Protein AF-A0A644XFJ8-F1 (afdb_monomer_lite)

Foldseek 3Di:
DVQVVCCVVVVDGDDLVRVCVVVVHDSVVSVVVVVVVPPPDDQQCAPDPPDPHGVVNVDDPPVVVVVVVVVVLVVVLVVLVVVLLVPDDPLLSQLCCCCPVVVDQLPRNCVVVVHDSVVSVVSPVVSVVSSCPPPVSVVSVVVVVVVVLCVCADPVNCVVPVAHSVRVVVVVVVVVVVVVD

InterPro domains:
  IPR007624 RNA polymerase sigma-70 region 3 [PF04539] (4-64)
  IPR007630 RNA polymerase sigma-70 region 4 [PF04545] (84-132)
  IPR013324 RNA polymerase sigma factor, region 3/4-like [SSF88659] (3-61)
  IPR013324 RNA polymerase sigma factor, region 3/4-like [SSF88659] (46-133)
  IPR050239 Sigma-70 factor family, RNA polymerase initiation factors [PTHR30603] (4-139)

Secondary structure (DSSP, 8-state):
-HHHHHHHHHSSPPPHHHHHHHHT--HHHHHHHHHHHS----TTSBSSTT---BHHHH---HHHHHHHHHHHHHHHHHHHHHHHHTTS-HHHHHHHHHHHTS---HHHHHHHHT--HHHHHHHHHHHHHHHHH-HHHHHHHHHHHHHHHHHT-SHHHHHHH---HHHHHHHHHHHHHHT--

Sequence (181 aa):
MIYNKLYKENGEEPSDKEMFHEMNISLEKLYKIKHALQSSVSIDTPLSEDSDITIKDTIIDSKAHEVAQDELEKEDLKRIIRVALNKLTEKERNIIEKRYYKNFTFEKIGQDMNFTKARAKEIECNAILKLRRDDKFRKKVFDYTSLNEYKKVGVNEFNRTWTSSTEWVVLKRENIRSQSQ

Structure (mmCIF, N/CA/C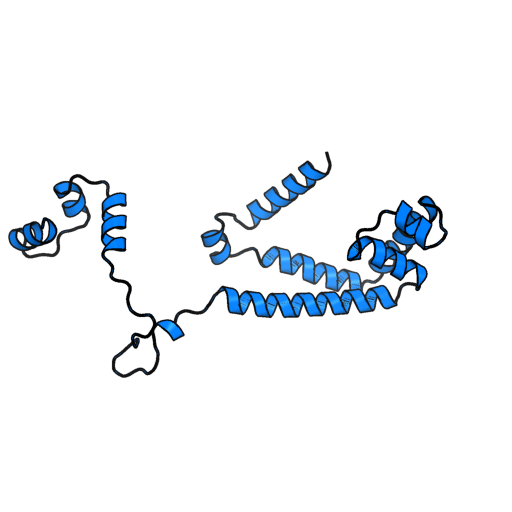/O backbone):
data_AF-A0A644XFJ8-F1
#
_entry.id   AF-A0A644XFJ8-F1
#
loop_
_atom_site.group_PDB
_atom_site.id
_atom_site.type_symbol
_atom_site.label_atom_id
_atom_site.label_alt_id
_atom_site.label_comp_id
_atom_site.label_asym_id
_atom_site.label_entity_id
_atom_site.label_seq_id
_atom_site.pdbx_PDB_ins_code
_atom_site.Cartn_x
_atom_site.Cartn_y
_atom_site.Cartn_z
_atom_site.occupancy
_atom_site.B_iso_or_equiv
_atom_site.auth_seq_id
_atom_site.auth_comp_id
_atom_site.auth_asym_id
_atom_site.auth_atom_id
_atom_site.pdbx_PDB_model_num
ATOM 1 N N . MET A 1 1 ? 38.877 9.289 -43.674 1.00 61.94 1 MET A N 1
ATOM 2 C CA . MET A 1 1 ? 40.191 9.295 -44.362 1.00 61.94 1 MET A CA 1
ATOM 3 C C . MET A 1 1 ? 40.948 7.980 -44.183 1.00 61.94 1 MET A C 1
ATOM 5 O O . MET A 1 1 ? 41.321 7.419 -45.198 1.00 61.94 1 MET A O 1
ATOM 9 N N . ILE A 1 2 ? 41.105 7.443 -42.964 1.00 77.44 2 ILE A N 1
ATOM 10 C CA . ILE A 1 2 ? 41.843 6.180 -42.718 1.00 77.44 2 ILE A CA 1
ATOM 11 C C . ILE A 1 2 ? 41.129 4.933 -43.283 1.00 77.44 2 ILE A C 1
ATOM 13 O O . ILE A 1 2 ? 41.768 4.124 -43.940 1.00 77.44 2 ILE A O 1
ATOM 17 N N . TYR A 1 3 ? 39.801 4.828 -43.139 1.00 78.19 3 TYR A N 1
ATOM 18 C CA . TYR A 1 3 ? 39.009 3.727 -43.721 1.00 78.19 3 TYR A CA 1
ATOM 19 C C . TYR A 1 3 ? 39.227 3.573 -45.238 1.00 78.19 3 TYR A C 1
ATOM 21 O O . TYR A 1 3 ? 39.612 2.514 -45.713 1.00 78.19 3 TYR A O 1
ATOM 29 N N . ASN A 1 4 ? 39.074 4.670 -45.991 1.00 79.00 4 ASN A N 1
ATOM 30 C CA . ASN A 1 4 ? 39.269 4.682 -47.446 1.00 79.00 4 ASN A CA 1
ATOM 31 C C . ASN A 1 4 ? 40.720 4.410 -47.870 1.00 79.00 4 ASN A C 1
ATOM 33 O O . ASN A 1 4 ? 40.940 4.022 -49.012 1.00 79.00 4 ASN A O 1
ATOM 37 N N . LYS A 1 5 ? 41.703 4.665 -46.996 1.00 81.12 5 LYS A N 1
ATOM 38 C CA . LYS A 1 5 ? 43.112 4.349 -47.250 1.00 81.12 5 LYS A CA 1
ATOM 39 C C . LYS A 1 5 ? 43.328 2.836 -47.155 1.00 81.12 5 LYS A C 1
ATOM 41 O O . LYS A 1 5 ? 43.741 2.244 -48.142 1.00 81.12 5 LYS A O 1
ATOM 46 N N . LEU A 1 6 ? 42.932 2.224 -46.035 1.00 81.44 6 LEU A N 1
ATOM 47 C CA . LEU A 1 6 ? 43.047 0.775 -45.824 1.00 81.44 6 LEU A CA 1
ATOM 48 C C . LEU A 1 6 ? 42.247 -0.024 -46.865 1.00 81.44 6 LEU A C 1
ATOM 50 O O . LEU A 1 6 ? 42.750 -0.995 -47.415 1.00 81.44 6 LEU A O 1
ATOM 54 N N . TYR A 1 7 ? 41.043 0.440 -47.214 1.00 81.00 7 TYR A N 1
ATOM 55 C CA . TYR A 1 7 ? 40.219 -0.181 -48.254 1.00 81.00 7 TYR A CA 1
ATOM 56 C C . TYR A 1 7 ? 40.887 -0.159 -49.640 1.00 81.00 7 TYR A C 1
ATOM 58 O O . TYR A 1 7 ? 40.817 -1.128 -50.388 1.00 81.00 7 TYR A O 1
ATOM 66 N N . LYS A 1 8 ? 41.567 0.941 -49.995 1.00 79.06 8 LYS A N 1
ATOM 67 C CA . LYS A 1 8 ? 42.290 1.055 -51.273 1.00 79.06 8 LYS A CA 1
ATOM 68 C C . LYS A 1 8 ? 43.582 0.242 -51.306 1.00 79.06 8 LYS A C 1
ATOM 70 O O . LYS A 1 8 ? 43.983 -0.174 -52.387 1.00 79.06 8 LYS A O 1
ATOM 75 N N . GLU A 1 9 ? 44.238 0.069 -50.162 1.00 78.88 9 GLU A N 1
ATOM 76 C CA . GLU A 1 9 ? 45.486 -0.693 -50.041 1.00 78.88 9 GLU A CA 1
ATOM 77 C C . GLU A 1 9 ? 45.229 -2.206 -50.034 1.00 78.88 9 GLU A C 1
ATOM 79 O O . GLU A 1 9 ? 45.937 -2.939 -50.720 1.00 78.88 9 GLU A O 1
ATOM 84 N N . ASN A 1 10 ? 44.186 -2.663 -49.333 1.00 76.62 10 ASN A N 1
ATOM 85 C CA . ASN A 1 10 ? 43.908 -4.092 -49.152 1.00 76.62 10 ASN A CA 1
ATOM 86 C C . ASN A 1 10 ? 42.825 -4.638 -50.098 1.00 76.62 10 ASN A C 1
ATOM 88 O O . ASN A 1 10 ? 42.701 -5.850 -50.235 1.00 76.62 10 ASN A O 1
ATOM 92 N N . GLY A 1 11 ? 42.034 -3.776 -50.747 1.00 75.44 11 GLY A N 1
ATOM 93 C CA . GLY A 1 11 ? 40.943 -4.178 -51.646 1.00 75.44 11 GLY A CA 1
ATOM 94 C C . GLY A 1 11 ? 39.714 -4.776 -50.946 1.00 75.44 11 GLY A C 1
ATOM 95 O O . GLY A 1 11 ? 38.733 -5.093 -51.614 1.00 75.44 11 GLY A O 1
ATOM 96 N N . GLU A 1 12 ? 39.745 -4.897 -49.618 1.00 77.56 12 GLU A N 1
ATOM 97 C CA . GLU A 1 12 ? 38.674 -5.430 -48.775 1.00 77.56 12 GLU A CA 1
ATOM 98 C C . GLU A 1 12 ? 38.311 -4.442 -47.657 1.00 77.56 12 GLU A C 1
ATOM 100 O O . GLU A 1 12 ? 39.056 -3.503 -47.357 1.00 77.56 12 GLU A O 1
ATOM 105 N N . GLU A 1 13 ? 37.140 -4.634 -47.041 1.00 77.06 13 GLU A N 1
ATOM 106 C CA . GLU A 1 13 ? 36.716 -3.814 -45.905 1.00 77.06 13 GLU A CA 1
ATOM 107 C C . GLU A 1 13 ? 37.669 -3.998 -44.709 1.00 77.06 13 GLU A C 1
ATOM 109 O O . GLU A 1 13 ? 37.861 -5.125 -44.249 1.00 77.06 13 GLU A O 1
ATOM 114 N N . PRO A 1 14 ? 38.266 -2.910 -44.180 1.00 80.44 14 PRO A N 1
ATOM 115 C CA . PRO A 1 14 ? 39.233 -3.008 -43.094 1.00 80.44 14 PRO A CA 1
ATOM 116 C C . PRO A 1 14 ? 38.578 -3.509 -41.807 1.00 80.44 14 PRO A C 1
ATOM 118 O O . PRO A 1 14 ? 37.528 -3.012 -41.384 1.00 80.44 14 PRO A O 1
ATOM 121 N N . SER A 1 15 ? 39.236 -4.459 -41.144 1.00 82.25 15 SER A N 1
ATOM 122 C CA . SER A 1 15 ? 38.743 -5.032 -39.893 1.00 82.25 15 SER A CA 1
ATOM 123 C C . SER A 1 15 ? 38.801 -4.016 -38.748 1.00 82.25 15 SER A C 1
ATOM 125 O O . SER A 1 15 ? 39.675 -3.147 -38.700 1.00 82.25 15 SER A O 1
ATOM 127 N N . ASP A 1 16 ? 37.932 -4.172 -37.745 1.00 81.12 16 ASP A N 1
ATOM 128 C CA . ASP A 1 16 ? 37.942 -3.353 -36.522 1.00 81.12 16 ASP A CA 1
ATOM 129 C C . ASP A 1 16 ? 39.312 -3.350 -35.841 1.00 81.12 16 ASP A C 1
ATOM 131 O O . ASP A 1 16 ? 39.736 -2.329 -35.296 1.00 81.12 16 ASP A O 1
ATOM 135 N N . LYS A 1 17 ? 40.023 -4.484 -35.920 1.00 79.88 17 LYS A N 1
ATOM 136 C CA . LYS A 1 17 ? 41.379 -4.634 -35.385 1.00 79.88 17 LYS A CA 1
ATOM 137 C C . LYS A 1 17 ? 42.384 -3.720 -36.081 1.00 79.88 17 LYS A C 1
ATOM 139 O O . LYS A 1 17 ? 43.175 -3.055 -35.424 1.00 79.88 17 LYS A O 1
ATOM 144 N N . GLU A 1 18 ? 42.327 -3.661 -37.402 1.00 78.94 18 GLU A N 1
ATOM 145 C CA . GLU A 1 18 ? 43.225 -2.845 -38.219 1.00 78.94 18 GLU A CA 1
ATOM 146 C C . GLU A 1 18 ? 42.891 -1.360 -38.061 1.00 78.94 18 GLU A C 1
ATOM 148 O O . GLU A 1 18 ? 43.783 -0.528 -37.907 1.00 78.94 18 GLU A O 1
ATOM 153 N N . MET A 1 19 ? 41.596 -1.033 -37.991 1.00 80.75 19 MET A N 1
ATOM 154 C CA . MET A 1 19 ? 41.132 0.334 -37.783 1.00 80.75 19 MET A CA 1
ATOM 155 C C . MET A 1 19 ? 41.593 0.921 -36.448 1.00 80.75 19 MET A C 1
ATOM 157 O O . MET A 1 19 ? 42.052 2.060 -36.441 1.00 80.75 19 MET A O 1
ATOM 161 N N . PHE A 1 20 ? 41.473 0.204 -35.320 1.00 82.25 20 PHE A N 1
ATOM 162 C CA . PHE A 1 20 ? 41.877 0.778 -34.027 1.00 82.25 20 PHE A CA 1
ATOM 163 C C . PHE A 1 20 ? 43.400 0.949 -33.935 1.00 82.25 20 PHE A C 1
ATOM 165 O O . PHE A 1 20 ? 43.858 1.935 -33.352 1.00 82.25 20 PHE A O 1
ATOM 172 N N . HIS A 1 21 ? 44.166 0.028 -34.536 1.00 81.00 21 HIS A N 1
ATOM 173 C CA . HIS A 1 21 ? 45.624 0.103 -34.609 1.00 81.00 21 HIS A CA 1
ATOM 174 C C . HIS A 1 21 ? 46.085 1.304 -35.441 1.00 81.00 21 HIS A C 1
ATOM 176 O O . HIS A 1 21 ? 46.870 2.111 -34.950 1.00 81.00 21 HIS A O 1
ATOM 182 N N . GLU A 1 22 ? 45.549 1.474 -36.651 1.00 81.50 22 GLU A N 1
ATOM 183 C CA . GLU A 1 22 ? 45.927 2.576 -37.549 1.00 81.50 22 GLU A CA 1
ATOM 184 C C . GLU A 1 22 ? 45.422 3.938 -37.037 1.00 81.50 22 GLU A C 1
ATOM 186 O O . GLU A 1 22 ? 46.066 4.969 -37.220 1.00 81.50 22 GLU A O 1
ATOM 191 N N . MET A 1 23 ? 44.275 3.967 -36.348 1.00 80.25 23 MET A N 1
ATOM 192 C CA . MET A 1 23 ? 43.741 5.183 -35.719 1.00 80.25 23 MET A CA 1
ATOM 193 C C . MET A 1 23 ? 44.378 5.500 -34.358 1.00 80.25 23 MET A C 1
ATOM 195 O O . MET A 1 23 ? 44.115 6.575 -33.815 1.00 80.25 23 MET A O 1
ATOM 199 N N . ASN A 1 24 ? 45.184 4.592 -33.798 1.00 83.06 24 ASN A N 1
ATOM 200 C CA . ASN A 1 24 ? 45.767 4.686 -32.458 1.00 83.06 24 ASN A CA 1
ATOM 201 C C . ASN A 1 24 ? 44.731 5.039 -31.365 1.00 83.06 24 ASN A C 1
ATOM 203 O O . ASN A 1 24 ? 44.944 5.908 -30.515 1.00 83.06 24 ASN A O 1
ATOM 207 N N . ILE A 1 25 ? 43.565 4.390 -31.416 1.00 83.69 25 ILE A N 1
ATOM 208 C CA . ILE A 1 25 ? 42.475 4.553 -30.444 1.00 83.69 25 ILE A CA 1
ATOM 209 C C . ILE A 1 25 ? 42.130 3.214 -29.796 1.00 83.69 25 ILE A C 1
ATOM 211 O O . ILE A 1 25 ? 42.385 2.156 -30.359 1.00 83.69 25 ILE A O 1
ATOM 215 N N . SER A 1 26 ? 41.510 3.242 -28.615 1.00 85.88 26 SER A N 1
ATOM 216 C CA . SER A 1 26 ? 41.000 2.016 -27.999 1.00 85.88 26 SER A CA 1
ATOM 217 C C . SER A 1 26 ? 39.833 1.429 -28.799 1.00 85.88 26 SER A C 1
ATOM 219 O O . SER A 1 26 ? 39.051 2.160 -29.415 1.00 85.88 26 SER A O 1
ATOM 221 N N . LEU A 1 27 ? 39.675 0.104 -28.727 1.00 81.94 27 LEU A N 1
ATOM 222 C CA . LEU A 1 27 ? 38.571 -0.630 -29.352 1.00 81.94 27 LEU A CA 1
ATOM 223 C C . LEU A 1 27 ? 37.201 -0.061 -28.929 1.00 81.94 27 LEU A C 1
ATOM 225 O O . LEU A 1 27 ? 36.325 0.153 -29.760 1.00 81.94 27 LEU A O 1
ATOM 229 N N . GLU A 1 28 ? 37.041 0.289 -27.648 1.00 81.62 28 GLU A N 1
ATOM 230 C CA . GLU A 1 28 ? 35.830 0.944 -27.133 1.00 81.62 28 GLU A CA 1
ATOM 231 C C . GLU A 1 28 ? 35.540 2.287 -27.812 1.00 81.62 28 GLU A C 1
ATOM 233 O O . GLU A 1 28 ? 34.388 2.622 -28.094 1.00 81.62 28 GLU A O 1
ATOM 238 N N . LYS A 1 29 ? 36.583 3.083 -28.076 1.00 80.06 29 LYS A N 1
ATOM 239 C CA . LYS A 1 29 ? 36.446 4.384 -28.733 1.00 80.06 29 LYS A CA 1
ATOM 240 C C . LYS A 1 29 ? 36.104 4.211 -30.211 1.00 80.06 29 LYS A C 1
ATOM 242 O O . LYS A 1 29 ? 35.285 4.973 -30.719 1.00 80.06 29 LYS A O 1
ATOM 247 N N . LEU A 1 30 ? 36.654 3.188 -30.867 1.00 83.00 30 LEU A N 1
ATOM 248 C CA . LEU A 1 30 ? 36.279 2.816 -32.230 1.00 83.00 30 LEU A CA 1
ATOM 249 C C . LEU A 1 30 ? 34.795 2.424 -32.310 1.00 83.00 30 LEU A C 1
ATOM 251 O O . LEU A 1 30 ? 34.087 2.943 -33.170 1.00 83.00 30 LEU A O 1
ATOM 255 N N . TYR A 1 31 ? 34.299 1.597 -31.382 1.00 81.38 31 TYR A N 1
ATOM 256 C CA . TYR A 1 31 ? 32.878 1.229 -31.328 1.00 81.38 31 TYR A CA 1
ATOM 257 C C . TYR A 1 31 ? 31.966 2.433 -31.105 1.00 81.38 31 TYR A C 1
ATOM 259 O O . TYR A 1 31 ? 30.963 2.569 -31.799 1.00 81.38 31 TYR A O 1
ATOM 267 N N . LYS A 1 32 ? 32.325 3.350 -30.198 1.00 79.31 32 LYS A N 1
ATOM 268 C CA . LYS A 1 32 ? 31.562 4.592 -29.986 1.00 79.31 32 LYS A CA 1
ATOM 269 C C . LYS A 1 32 ? 31.505 5.454 -31.244 1.00 79.31 32 LYS A C 1
ATOM 271 O O . LYS A 1 32 ? 30.453 5.997 -31.555 1.00 79.31 32 LYS A O 1
ATOM 276 N N . ILE A 1 33 ? 32.616 5.564 -31.975 1.00 79.00 33 ILE A N 1
ATOM 277 C CA . ILE A 1 33 ? 32.672 6.317 -33.233 1.00 79.00 33 ILE A CA 1
ATOM 278 C C . ILE A 1 33 ? 31.826 5.628 -34.310 1.00 79.00 33 ILE A C 1
ATOM 280 O O . ILE A 1 33 ? 31.034 6.300 -34.960 1.00 79.00 33 ILE A O 1
ATOM 284 N N . LYS A 1 34 ? 31.928 4.302 -34.472 1.00 75.81 34 LYS A N 1
ATOM 285 C CA . LYS A 1 34 ? 31.091 3.542 -35.418 1.00 75.81 34 LYS A CA 1
ATOM 286 C C . LYS A 1 34 ? 29.603 3.669 -35.096 1.00 75.81 34 LYS A C 1
ATOM 288 O O . LYS A 1 34 ? 28.812 3.928 -35.993 1.00 75.81 34 LYS A O 1
ATOM 293 N N . HIS A 1 35 ? 29.237 3.566 -33.824 1.00 74.50 35 HIS A N 1
ATOM 294 C CA . HIS A 1 35 ? 27.861 3.742 -33.368 1.00 74.50 35 HIS A CA 1
ATOM 295 C C . HIS A 1 35 ? 27.369 5.189 -33.545 1.00 74.50 35 HIS A C 1
ATOM 297 O O . HIS A 1 35 ? 26.198 5.410 -33.820 1.00 74.50 35 HIS A O 1
ATOM 303 N N . ALA A 1 36 ? 28.244 6.189 -33.411 1.00 70.94 36 ALA A N 1
ATOM 304 C CA . ALA A 1 36 ? 27.903 7.586 -33.692 1.00 70.94 36 ALA A CA 1
ATOM 305 C C . ALA A 1 36 ? 27.774 7.879 -35.199 1.00 70.94 36 ALA A C 1
ATOM 307 O O . ALA A 1 36 ? 27.071 8.808 -35.584 1.00 70.94 36 ALA A O 1
ATOM 308 N N . LEU A 1 37 ? 28.464 7.104 -36.043 1.00 67.81 37 LEU A N 1
ATOM 309 C CA . LEU A 1 37 ? 28.405 7.187 -37.505 1.00 67.81 37 LEU A CA 1
ATOM 310 C C . LEU A 1 37 ? 27.232 6.406 -38.108 1.00 67.81 37 LEU A C 1
ATOM 312 O O . LEU A 1 37 ? 26.881 6.669 -39.257 1.00 67.81 37 LEU A O 1
ATOM 316 N N . GLN A 1 38 ? 26.629 5.468 -37.369 1.00 69.31 38 GLN A N 1
ATOM 317 C CA . GLN A 1 38 ? 25.344 4.887 -37.749 1.00 69.31 38 GLN A CA 1
ATOM 318 C C . GLN A 1 38 ? 24.310 6.016 -37.751 1.00 69.31 38 GLN A C 1
ATOM 320 O O . GLN A 1 38 ? 23.847 6.469 -36.705 1.00 69.31 38 GLN A O 1
ATOM 325 N N . SER A 1 39 ? 24.002 6.520 -38.946 1.00 59.53 39 SER A N 1
ATOM 326 C CA . SER A 1 39 ? 22.968 7.523 -39.156 1.00 59.53 39 SER A CA 1
ATOM 327 C C . SER A 1 39 ? 21.665 7.016 -38.555 1.00 59.53 39 SER A C 1
ATOM 329 O O . SER A 1 39 ? 21.266 5.882 -38.828 1.00 59.53 39 SER A O 1
ATOM 331 N N . SER A 1 40 ? 20.999 7.849 -37.755 1.00 65.00 40 SER A N 1
ATOM 332 C CA . SER A 1 40 ? 19.652 7.560 -37.273 1.00 65.00 40 SER A CA 1
ATOM 333 C C . SER A 1 40 ? 18.763 7.238 -38.473 1.00 65.00 40 SER A C 1
ATOM 335 O O . SER A 1 40 ? 18.523 8.105 -39.315 1.00 65.00 40 SER A O 1
ATOM 337 N N . VAL A 1 41 ? 18.309 5.994 -38.577 1.00 70.62 41 VAL A N 1
ATOM 338 C CA . VAL A 1 41 ? 17.324 5.612 -39.588 1.00 70.62 41 VAL A CA 1
ATOM 339 C C . VAL A 1 41 ? 15.982 6.200 -39.163 1.00 70.62 41 VAL A C 1
ATOM 341 O O . VAL A 1 41 ? 15.658 6.212 -37.973 1.00 70.62 41 VAL A O 1
ATOM 344 N N . SER A 1 42 ? 15.216 6.732 -40.117 1.00 77.50 42 SER A N 1
ATOM 345 C CA . SER A 1 42 ? 13.877 7.233 -39.810 1.00 77.50 42 SER A CA 1
ATOM 346 C C . SER A 1 42 ? 13.010 6.080 -39.308 1.00 77.50 42 SER A C 1
ATOM 348 O O . SER A 1 42 ? 12.962 5.015 -39.921 1.00 77.50 42 SER A O 1
ATOM 350 N N . ILE A 1 43 ? 12.308 6.297 -38.201 1.00 77.62 43 ILE A N 1
ATOM 351 C CA . ILE A 1 43 ? 11.380 5.318 -37.621 1.00 77.62 43 ILE A CA 1
ATOM 352 C C . ILE A 1 43 ? 10.184 5.068 -38.561 1.00 77.62 43 ILE A C 1
ATOM 354 O O . ILE A 1 43 ? 9.620 3.979 -38.559 1.00 77.62 43 ILE A O 1
ATOM 358 N N . ASP A 1 44 ? 9.859 6.033 -39.424 1.00 80.31 44 ASP A N 1
ATOM 359 C CA . ASP A 1 44 ? 8.800 5.913 -40.432 1.00 80.31 44 ASP A CA 1
ATOM 360 C C . ASP A 1 44 ? 9.288 5.250 -41.739 1.00 80.31 44 ASP A C 1
ATOM 362 O O . ASP A 1 44 ? 8.554 5.201 -42.723 1.00 80.31 44 ASP A O 1
ATOM 366 N N . THR A 1 45 ? 10.532 4.751 -41.787 1.00 84.69 45 THR A N 1
ATOM 367 C CA . THR A 1 45 ? 11.026 4.009 -42.960 1.00 84.69 45 THR A CA 1
ATOM 368 C C . THR A 1 45 ? 10.261 2.684 -43.074 1.00 84.69 45 THR A C 1
ATOM 370 O O . THR A 1 45 ? 10.147 1.981 -42.062 1.00 84.69 45 THR A O 1
ATOM 373 N N . PRO A 1 46 ? 9.747 2.315 -44.263 1.00 82.00 46 PRO A N 1
ATOM 374 C CA . PRO A 1 46 ? 9.151 1.000 -44.472 1.00 82.00 46 PRO A CA 1
ATOM 375 C C . PRO A 1 46 ? 10.207 -0.094 -44.274 1.00 82.00 46 PRO A C 1
ATOM 377 O O . PRO A 1 46 ? 11.374 0.077 -44.629 1.00 82.00 46 PRO A O 1
ATOM 380 N N . LEU A 1 47 ? 9.808 -1.222 -43.686 1.00 80.31 47 LEU A N 1
ATOM 381 C CA . LEU A 1 47 ? 10.710 -2.342 -43.406 1.00 80.31 47 LEU A CA 1
ATOM 382 C C . LEU A 1 47 ? 11.148 -3.066 -44.695 1.00 80.31 47 LEU A C 1
ATOM 384 O O . LEU A 1 47 ? 12.216 -3.676 -44.743 1.00 80.31 47 LEU A O 1
ATOM 388 N N . SER A 1 48 ? 10.322 -3.017 -45.741 1.00 82.00 48 SER A N 1
ATOM 389 C CA . SER A 1 48 ? 10.576 -3.542 -47.088 1.00 82.00 48 SER A CA 1
ATOM 390 C C . SER A 1 48 ? 9.782 -2.744 -48.126 1.00 82.00 48 SER A C 1
ATOM 392 O O . SER A 1 48 ? 8.766 -2.143 -47.787 1.00 82.00 48 SER A O 1
ATOM 394 N N . GLU A 1 49 ? 10.228 -2.750 -49.386 1.00 75.62 49 GLU A N 1
ATOM 395 C CA . GLU A 1 49 ? 9.636 -1.941 -50.472 1.00 75.62 49 GLU A CA 1
ATOM 396 C C . GLU A 1 49 ? 8.156 -2.268 -50.752 1.00 75.62 49 GLU A C 1
ATOM 398 O O . GLU A 1 49 ? 7.407 -1.378 -51.142 1.00 75.62 49 GLU A O 1
ATOM 403 N N . ASP A 1 50 ? 7.722 -3.501 -50.468 1.00 78.19 50 ASP A N 1
ATOM 404 C CA . ASP A 1 50 ? 6.343 -3.972 -50.676 1.00 78.19 50 ASP A CA 1
ATOM 405 C C . ASP A 1 50 ? 5.501 -4.037 -49.385 1.00 78.19 50 ASP A C 1
ATOM 407 O O . ASP A 1 50 ? 4.361 -4.506 -49.409 1.00 78.19 50 ASP A O 1
ATOM 411 N N . SER A 1 51 ? 6.051 -3.639 -48.231 1.00 72.94 51 SER A N 1
ATOM 412 C CA . SER A 1 51 ? 5.354 -3.750 -46.944 1.00 72.94 51 SER A CA 1
ATOM 413 C C . SER A 1 51 ? 4.902 -2.389 -46.426 1.00 72.94 51 SER A C 1
ATOM 415 O O . SER A 1 51 ? 5.733 -1.512 -46.203 1.00 72.94 51 SER A O 1
ATOM 417 N N . ASP A 1 52 ? 3.623 -2.271 -46.074 1.00 80.75 52 ASP A N 1
ATOM 418 C CA . ASP A 1 52 ? 3.079 -1.106 -45.354 1.00 80.75 52 ASP A CA 1
ATOM 419 C C . ASP A 1 52 ? 3.586 -0.998 -43.898 1.00 80.75 52 ASP A C 1
ATOM 421 O O . ASP A 1 52 ? 3.251 -0.061 -43.177 1.00 80.75 52 ASP A O 1
ATOM 425 N N . ILE A 1 53 ? 4.373 -1.977 -43.441 1.00 81.81 53 ILE A N 1
ATOM 426 C CA . ILE A 1 53 ? 4.907 -2.053 -42.082 1.00 81.81 53 ILE A CA 1
ATOM 427 C C . ILE A 1 53 ? 6.135 -1.152 -41.988 1.00 81.81 53 ILE A C 1
ATOM 429 O O . ILE A 1 53 ? 7.139 -1.370 -42.671 1.00 81.81 53 ILE A O 1
ATOM 433 N N . THR A 1 54 ? 6.079 -0.164 -41.102 1.00 84.06 54 THR A N 1
ATOM 434 C CA . THR A 1 54 ? 7.213 0.722 -40.822 1.00 84.06 54 THR A CA 1
ATOM 435 C C . THR A 1 54 ? 8.066 0.187 -39.675 1.00 84.06 54 THR A C 1
ATOM 437 O O . THR A 1 54 ? 7.617 -0.625 -38.863 1.00 84.06 54 THR A O 1
ATOM 440 N N . ILE A 1 55 ? 9.312 0.660 -39.564 1.00 79.19 55 ILE A N 1
ATOM 441 C CA . ILE A 1 55 ? 10.195 0.328 -38.431 1.00 79.19 55 ILE A CA 1
ATOM 442 C C . ILE A 1 55 ? 9.499 0.650 -37.095 1.00 79.19 55 ILE A C 1
ATOM 444 O O . ILE A 1 55 ? 9.621 -0.113 -36.135 1.00 79.19 55 ILE A O 1
ATOM 448 N N . LYS A 1 56 ? 8.694 1.718 -37.051 1.00 77.56 56 LYS A N 1
ATOM 449 C CA . LYS A 1 56 ? 7.854 2.100 -35.909 1.00 77.56 56 LYS A CA 1
ATOM 450 C C . LYS A 1 56 ? 6.958 0.976 -35.407 1.00 77.56 56 LYS A C 1
ATOM 452 O O . LYS A 1 56 ? 6.865 0.776 -34.201 1.00 77.56 56 LYS A O 1
ATOM 457 N N . ASP A 1 57 ? 6.331 0.245 -36.321 1.00 81.06 57 ASP A N 1
ATOM 458 C CA . ASP A 1 57 ? 5.346 -0.789 -35.995 1.00 81.06 57 ASP A CA 1
ATOM 459 C C . ASP A 1 57 ? 6.001 -2.052 -35.419 1.00 81.06 57 ASP A C 1
ATOM 461 O O . ASP A 1 57 ? 5.351 -2.862 -34.761 1.00 81.06 57 ASP A O 1
ATOM 465 N N . THR A 1 58 ? 7.311 -2.209 -35.629 1.00 79.50 58 THR A N 1
ATOM 466 C CA . THR A 1 58 ? 8.103 -3.315 -35.071 1.00 79.50 58 THR A CA 1
ATOM 467 C C . THR A 1 58 ? 8.643 -3.012 -33.673 1.00 79.50 58 THR A C 1
ATOM 469 O O . THR A 1 58 ? 8.936 -3.931 -32.903 1.00 79.50 58 THR A O 1
ATOM 472 N N . ILE A 1 59 ? 8.761 -1.728 -33.318 1.00 75.88 59 ILE A N 1
ATOM 473 C CA . ILE A 1 59 ? 9.261 -1.287 -32.017 1.00 75.88 59 ILE A CA 1
ATOM 474 C C . ILE A 1 59 ? 8.088 -1.265 -31.040 1.00 75.88 59 ILE A C 1
ATOM 476 O O . ILE A 1 59 ? 7.367 -0.280 -30.894 1.00 75.88 59 ILE A O 1
ATOM 480 N N . ILE A 1 60 ? 7.907 -2.381 -30.343 1.00 66.06 60 ILE A N 1
ATOM 481 C CA . ILE A 1 60 ? 6.922 -2.488 -29.270 1.00 66.06 60 ILE A CA 1
ATOM 482 C C . ILE A 1 60 ? 7.405 -1.644 -28.086 1.00 66.06 60 ILE A C 1
ATOM 484 O O . ILE A 1 60 ? 8.508 -1.850 -27.573 1.00 66.06 60 ILE A O 1
ATOM 488 N N . ASP A 1 61 ? 6.564 -0.718 -27.618 1.00 69.19 61 ASP A N 1
ATOM 489 C CA . ASP A 1 61 ? 6.806 -0.034 -26.350 1.00 69.19 61 ASP A CA 1
ATOM 490 C C . ASP A 1 61 ? 6.674 -1.045 -25.206 1.00 69.19 61 ASP A C 1
ATOM 492 O O . ASP A 1 61 ? 5.576 -1.402 -24.768 1.00 69.19 61 ASP A O 1
ATOM 496 N N . SER A 1 62 ? 7.820 -1.516 -24.718 1.00 62.09 62 SER A N 1
ATOM 497 C CA . SER A 1 62 ? 7.904 -2.451 -23.598 1.00 62.09 62 SER A CA 1
ATOM 498 C C . SER A 1 62 ? 7.243 -1.909 -22.329 1.00 62.09 62 SER A C 1
ATOM 500 O O . SER A 1 62 ? 6.767 -2.697 -21.515 1.00 62.09 62 SER A O 1
ATOM 502 N N . LYS A 1 63 ? 7.121 -0.582 -22.179 1.00 60.34 63 LYS A N 1
ATOM 503 C CA . LYS A 1 63 ? 6.419 0.025 -21.043 1.00 60.34 63 LYS A CA 1
ATOM 504 C C . LYS A 1 63 ? 4.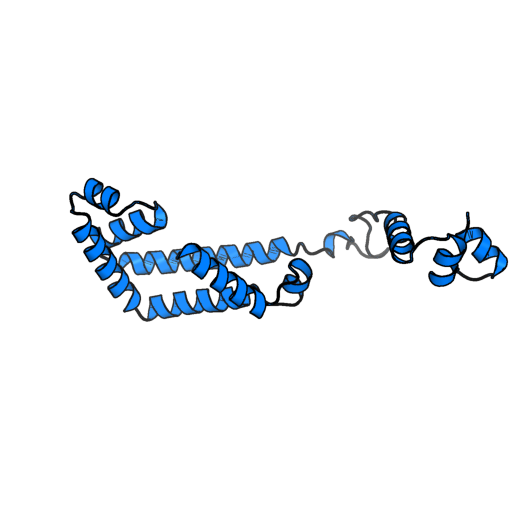904 -0.031 -21.204 1.00 60.34 63 LYS A C 1
ATOM 506 O O . LYS A 1 63 ? 4.204 -0.166 -20.206 1.00 60.34 63 LYS A O 1
ATOM 511 N N . ALA A 1 64 ? 4.379 0.056 -22.425 1.00 60.34 64 ALA A N 1
ATOM 512 C CA . ALA A 1 64 ? 2.937 0.145 -22.648 1.00 60.34 64 ALA A CA 1
ATOM 513 C C . ALA A 1 64 ? 2.192 -1.127 -22.203 1.00 60.34 64 ALA A C 1
ATOM 515 O O . ALA A 1 64 ? 1.111 -1.040 -21.619 1.00 60.34 64 ALA A O 1
ATOM 516 N N . HIS A 1 65 ? 2.775 -2.309 -22.430 1.00 57.66 65 HIS A N 1
ATOM 517 C CA . HIS A 1 65 ? 2.134 -3.576 -22.065 1.00 57.66 65 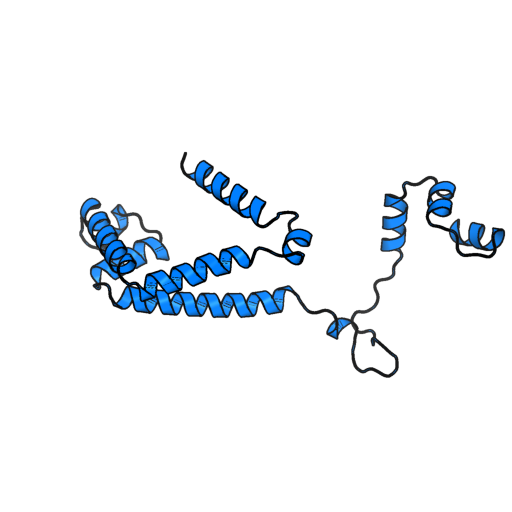HIS A CA 1
ATOM 518 C C . HIS A 1 65 ? 2.238 -3.889 -20.563 1.00 57.66 65 HIS A C 1
ATOM 520 O O . HIS A 1 65 ? 1.266 -4.349 -19.960 1.00 57.66 65 HIS A O 1
ATOM 526 N N . GLU A 1 66 ? 3.380 -3.573 -19.942 1.00 61.12 66 GLU A N 1
ATOM 527 C CA . GLU A 1 66 ? 3.579 -3.711 -18.492 1.00 61.12 66 GLU A CA 1
ATOM 528 C C . GLU A 1 66 ? 2.611 -2.811 -17.705 1.00 61.12 66 GLU A C 1
ATOM 530 O O . GLU A 1 66 ? 2.005 -3.250 -16.727 1.00 61.12 66 GLU A O 1
ATOM 535 N N . VAL A 1 67 ? 2.385 -1.577 -18.173 1.00 63.34 67 VAL A N 1
ATOM 536 C CA . VAL A 1 67 ? 1.498 -0.609 -17.507 1.00 63.34 67 VAL A CA 1
ATOM 537 C C . VAL A 1 67 ? 0.040 -1.079 -17.490 1.00 63.34 67 VAL A C 1
ATOM 539 O O . VAL A 1 67 ? -0.614 -0.977 -16.452 1.00 63.34 67 VAL A O 1
ATOM 542 N N . ALA A 1 68 ? -0.468 -1.635 -18.595 1.00 67.31 68 ALA A N 1
ATOM 543 C CA . ALA A 1 68 ? -1.863 -2.070 -18.688 1.00 67.31 68 ALA A CA 1
ATOM 544 C C . ALA A 1 68 ? -2.179 -3.260 -17.762 1.00 67.31 68 ALA A C 1
ATOM 546 O O . ALA A 1 68 ? -3.215 -3.276 -17.094 1.00 67.31 68 ALA A O 1
ATOM 547 N N . GLN A 1 69 ? -1.282 -4.248 -17.688 1.00 69.06 69 GLN A N 1
ATOM 548 C CA . GLN A 1 69 ? -1.458 -5.403 -16.801 1.00 69.06 69 GLN A CA 1
ATOM 549 C C . GLN A 1 69 ? -1.342 -5.006 -15.325 1.00 69.06 69 GLN A C 1
ATOM 551 O O . GLN A 1 69 ? -2.163 -5.414 -14.502 1.00 69.06 69 GLN A O 1
ATOM 556 N N . ASP A 1 70 ? -0.363 -4.164 -14.990 1.00 73.62 70 ASP A N 1
ATOM 557 C CA . ASP A 1 70 ? -0.174 -3.673 -13.625 1.00 73.62 70 ASP A CA 1
ATOM 558 C C . ASP A 1 70 ? -1.365 -2.852 -13.123 1.00 73.62 70 ASP A C 1
ATOM 560 O O . ASP A 1 70 ? -1.713 -2.911 -11.940 1.00 73.62 70 ASP A O 1
ATOM 564 N N . GLU A 1 71 ? -1.984 -2.056 -13.993 1.00 79.25 71 GLU A N 1
ATOM 565 C CA . GLU A 1 71 ? -3.147 -1.251 -13.634 1.00 79.25 71 GLU A CA 1
ATOM 566 C C . GLU A 1 71 ? -4.370 -2.127 -13.339 1.00 79.25 71 GLU A C 1
ATOM 568 O O . GLU A 1 71 ? -4.978 -1.979 -12.273 1.00 79.25 71 GLU A O 1
ATOM 573 N N . LEU A 1 72 ? -4.661 -3.106 -14.202 1.00 81.12 72 LEU A N 1
ATOM 574 C CA . LEU A 1 72 ? -5.748 -4.069 -13.997 1.00 81.12 72 LEU A CA 1
ATOM 575 C C . LEU A 1 72 ? -5.589 -4.848 -12.684 1.00 81.12 72 LEU A C 1
ATOM 577 O O . LEU A 1 72 ? -6.531 -4.960 -11.895 1.00 81.12 72 LEU A O 1
ATOM 581 N N . GLU A 1 73 ? -4.383 -5.335 -12.395 1.00 80.00 73 GLU A N 1
ATOM 582 C CA . GLU A 1 73 ? -4.109 -6.062 -11.153 1.00 80.00 73 GLU A CA 1
ATOM 583 C C . GLU A 1 73 ? -4.267 -5.184 -9.907 1.00 80.00 73 GLU A C 1
ATOM 585 O O . GLU A 1 73 ? -4.810 -5.625 -8.887 1.00 80.00 73 GLU A O 1
ATOM 590 N N . LYS A 1 74 ? -3.828 -3.919 -9.971 1.00 83.31 74 LYS A N 1
ATOM 591 C CA . LYS A 1 74 ? -4.032 -2.956 -8.879 1.00 83.31 74 LYS A CA 1
ATOM 592 C C . LYS A 1 74 ? -5.514 -2.691 -8.645 1.00 83.31 74 LYS A C 1
ATOM 594 O O . LYS A 1 74 ? -5.930 -2.568 -7.488 1.00 83.31 74 LYS A O 1
ATOM 599 N N . GLU A 1 75 ? -6.315 -2.572 -9.698 1.00 87.62 75 GLU A N 1
ATOM 600 C CA . GLU A 1 75 ? -7.765 -2.407 -9.570 1.00 87.62 75 GLU A CA 1
ATOM 601 C C . GLU A 1 75 ? -8.433 -3.623 -8.931 1.00 87.62 75 GLU A C 1
ATOM 603 O O . GLU A 1 75 ? -9.251 -3.475 -8.013 1.00 87.62 75 GLU A O 1
ATOM 608 N N . ASP A 1 76 ? -8.038 -4.825 -9.340 1.00 86.88 76 ASP A N 1
ATOM 609 C CA . ASP A 1 76 ? -8.529 -6.062 -8.745 1.00 86.88 76 ASP A CA 1
ATOM 610 C C . ASP A 1 76 ? -8.146 -6.175 -7.267 1.00 86.88 76 ASP A C 1
ATOM 612 O O . ASP A 1 76 ? -9.000 -6.489 -6.427 1.00 86.88 76 ASP A O 1
ATOM 616 N N . LEU A 1 77 ? -6.911 -5.822 -6.901 1.00 85.50 77 LEU A N 1
ATOM 617 C CA . LEU A 1 77 ? -6.492 -5.790 -5.502 1.00 85.50 77 LEU A CA 1
ATOM 618 C C . LEU A 1 77 ? -7.310 -4.778 -4.688 1.00 85.50 77 LEU A C 1
ATOM 620 O O . LEU A 1 77 ? -7.781 -5.104 -3.594 1.00 85.50 77 LEU A O 1
ATOM 624 N N . LYS A 1 78 ? -7.550 -3.572 -5.221 1.00 89.69 78 LYS A N 1
ATOM 625 C CA . LYS A 1 78 ? -8.422 -2.572 -4.576 1.00 89.69 78 LYS A CA 1
ATOM 626 C C . LYS A 1 78 ? -9.825 -3.135 -4.343 1.00 89.69 78 LYS A C 1
ATOM 628 O O . LYS A 1 78 ? -10.391 -2.929 -3.267 1.00 89.69 78 LYS A O 1
ATOM 633 N N . ARG A 1 79 ? -10.389 -3.864 -5.313 1.00 90.44 79 ARG A N 1
ATOM 634 C CA . ARG A 1 79 ? -11.703 -4.518 -5.184 1.00 90.44 79 ARG A CA 1
ATOM 635 C C . ARG A 1 79 ? -11.701 -5.542 -4.050 1.00 90.44 79 ARG A C 1
ATOM 637 O O . ARG A 1 79 ? -12.607 -5.532 -3.217 1.00 90.44 79 ARG A O 1
ATOM 644 N N . ILE A 1 80 ? -10.671 -6.383 -3.979 1.00 90.06 80 ILE A N 1
ATOM 645 C CA . ILE A 1 80 ? -10.514 -7.406 -2.936 1.00 90.06 80 ILE A CA 1
ATOM 646 C C . ILE A 1 80 ? -10.416 -6.766 -1.546 1.00 90.06 80 ILE A C 1
ATOM 648 O O . ILE A 1 80 ? -11.119 -7.192 -0.628 1.00 90.06 80 ILE A O 1
ATOM 652 N N . ILE A 1 81 ? -9.601 -5.717 -1.401 1.00 90.75 81 ILE A N 1
ATOM 653 C CA . ILE A 1 81 ? -9.454 -4.972 -0.144 1.00 90.75 81 ILE A CA 1
ATOM 654 C C . ILE A 1 81 ? -10.794 -4.364 0.279 1.00 90.75 81 ILE A C 1
ATOM 656 O O . ILE A 1 81 ? -11.199 -4.545 1.424 1.00 90.75 81 ILE A O 1
ATOM 660 N N . ARG A 1 82 ? -11.529 -3.713 -0.632 1.00 91.50 82 ARG A N 1
ATOM 661 C CA . ARG A 1 82 ? -12.856 -3.142 -0.327 1.00 91.50 82 ARG A CA 1
ATOM 662 C C . ARG A 1 82 ? -13.836 -4.196 0.188 1.00 91.50 82 ARG A C 1
ATOM 664 O O . ARG A 1 82 ? -14.514 -3.966 1.186 1.00 91.50 82 ARG A O 1
ATOM 671 N N . VAL A 1 83 ? -13.888 -5.366 -0.450 1.00 91.75 83 VAL A N 1
ATOM 672 C CA . VAL A 1 83 ? -14.751 -6.474 -0.005 1.00 91.75 83 VAL A CA 1
ATOM 673 C C . VAL A 1 83 ? -14.365 -6.952 1.397 1.00 91.75 83 VAL A C 1
ATOM 675 O O . VAL A 1 83 ? -15.246 -7.230 2.208 1.00 91.75 83 VAL A O 1
ATOM 678 N N . ALA A 1 84 ? -13.071 -7.021 1.709 1.00 92.12 84 ALA A N 1
ATOM 679 C CA . ALA A 1 84 ? -12.603 -7.420 3.032 1.00 92.12 84 ALA A CA 1
ATOM 680 C C . ALA A 1 84 ? -12.905 -6.357 4.104 1.00 92.12 84 ALA A C 1
ATOM 682 O O . ALA A 1 84 ? -13.405 -6.689 5.178 1.00 92.12 84 ALA A O 1
ATOM 683 N N . LEU A 1 85 ? -12.702 -5.073 3.791 1.00 92.62 85 LEU A N 1
ATOM 684 C CA . LEU A 1 85 ? -13.057 -3.948 4.664 1.00 92.62 85 LEU A CA 1
ATOM 685 C C . LEU A 1 85 ? -14.564 -3.876 4.947 1.00 92.62 85 LEU A C 1
ATOM 687 O O . LEU A 1 85 ? -14.965 -3.470 6.040 1.00 92.62 85 LEU A O 1
ATOM 691 N N . ASN A 1 86 ? -15.406 -4.320 4.010 1.00 92.50 86 ASN A N 1
ATOM 692 C CA . ASN A 1 86 ? -16.854 -4.388 4.209 1.00 92.50 86 ASN A CA 1
ATOM 693 C C . ASN A 1 86 ? -17.287 -5.402 5.277 1.00 92.50 86 ASN A C 1
ATOM 695 O O . ASN A 1 86 ? -18.368 -5.254 5.840 1.00 92.50 86 ASN A O 1
ATOM 699 N N . LYS A 1 87 ? -16.447 -6.394 5.596 1.00 91.31 87 LYS A N 1
ATOM 700 C CA . LYS A 1 87 ? -16.705 -7.367 6.671 1.00 91.31 87 LYS A CA 1
ATOM 701 C C . LYS A 1 87 ? -16.378 -6.824 8.062 1.00 91.31 87 LYS A C 1
ATOM 703 O O . LYS A 1 87 ? -16.781 -7.414 9.062 1.00 91.31 87 LYS A O 1
ATOM 708 N N . LEU A 1 88 ? -15.621 -5.732 8.133 1.00 94.12 88 LEU A N 1
ATOM 709 C CA . LEU A 1 88 ? -15.325 -5.047 9.382 1.00 94.12 88 LEU A CA 1
ATOM 710 C C . LEU A 1 88 ? -16.493 -4.154 9.794 1.00 94.12 88 LEU A C 1
ATOM 712 O O . LEU A 1 88 ? -17.237 -3.638 8.954 1.00 94.12 88 LEU A O 1
ATOM 716 N N . THR A 1 89 ? -16.608 -3.927 11.101 1.00 95.62 89 THR A N 1
ATOM 717 C CA . THR A 1 89 ? -17.525 -2.910 11.625 1.00 95.62 89 THR A CA 1
ATOM 718 C C . THR A 1 89 ? -17.107 -1.521 11.141 1.00 95.62 89 THR A C 1
ATOM 720 O O . THR A 1 89 ? -15.936 -1.280 10.844 1.00 95.62 89 THR A O 1
ATOM 723 N N . GLU A 1 90 ? -18.042 -0.575 11.096 1.00 94.19 90 GLU A N 1
ATOM 724 C CA . GLU A 1 90 ? -17.767 0.797 10.648 1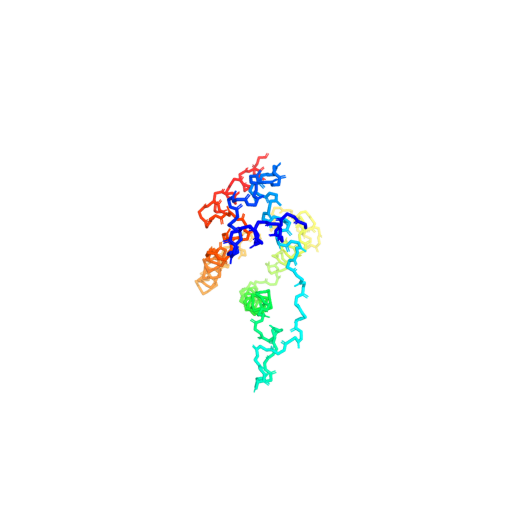.00 94.19 90 GLU A CA 1
ATOM 725 C C . GLU A 1 90 ? -16.621 1.459 11.436 1.00 94.19 90 GLU A C 1
ATOM 727 O O . GLU A 1 90 ? -15.767 2.134 10.861 1.00 94.19 90 GLU A O 1
ATOM 732 N N . LYS A 1 91 ? -16.548 1.203 12.750 1.00 93.81 91 LYS A N 1
ATOM 733 C CA . LYS A 1 91 ? -15.467 1.698 13.617 1.00 93.81 91 LYS A CA 1
ATOM 734 C C . LYS A 1 91 ? -14.109 1.115 13.228 1.00 93.81 91 LYS A C 1
ATOM 736 O O . LYS A 1 91 ? -13.142 1.858 13.099 1.00 93.81 91 LYS A O 1
ATOM 741 N N . GLU A 1 92 ? -14.039 -0.200 13.028 1.00 95.19 92 GLU A N 1
ATOM 742 C CA . GLU A 1 92 ? -12.815 -0.894 12.611 1.00 95.19 92 GLU A CA 1
ATOM 743 C C . GLU A 1 92 ? -12.353 -0.422 11.231 1.00 95.19 92 GLU A C 1
ATOM 745 O O . GLU A 1 92 ? -11.184 -0.081 11.056 1.00 95.19 92 GLU A O 1
ATOM 750 N N . ARG A 1 93 ? -13.280 -0.332 10.271 1.00 95.56 93 ARG A N 1
ATOM 751 C CA . ARG A 1 93 ? -13.000 0.150 8.917 1.00 95.56 93 ARG A CA 1
ATOM 752 C C . ARG A 1 93 ? -12.441 1.569 8.932 1.00 95.56 93 ARG A C 1
ATOM 754 O O . ARG A 1 93 ? -11.392 1.798 8.344 1.00 95.56 93 ARG A O 1
ATOM 761 N N . ASN A 1 94 ? -13.083 2.489 9.654 1.00 94.38 94 ASN A N 1
ATOM 762 C CA . ASN A 1 94 ? -12.631 3.877 9.759 1.00 94.38 94 ASN A CA 1
ATOM 763 C C . ASN A 1 94 ? -11.213 3.995 10.332 1.00 94.38 94 ASN A C 1
ATOM 765 O O . ASN A 1 94 ? -10.428 4.819 9.863 1.00 94.38 94 ASN A O 1
ATOM 769 N N . ILE A 1 95 ? -10.865 3.180 11.332 1.00 95.56 95 ILE A N 1
ATOM 770 C CA . ILE A 1 95 ? -9.514 3.178 11.907 1.00 95.56 95 ILE A CA 1
ATOM 771 C C . ILE A 1 95 ? -8.497 2.668 10.885 1.00 95.56 95 ILE A C 1
ATOM 773 O O . ILE A 1 95 ? -7.478 3.324 10.675 1.00 95.56 95 ILE A O 1
ATOM 777 N N . ILE A 1 96 ? -8.786 1.551 10.210 1.00 95.25 96 ILE A N 1
ATOM 778 C CA . ILE A 1 96 ? -7.911 0.987 9.172 1.00 95.25 96 ILE A CA 1
ATOM 779 C C . ILE A 1 96 ? -7.741 1.975 8.008 1.00 95.25 96 ILE A C 1
ATOM 781 O O . ILE A 1 96 ? -6.618 2.241 7.582 1.00 95.25 96 ILE A O 1
ATOM 785 N N . GLU A 1 97 ? -8.817 2.599 7.533 1.00 93.44 97 GLU A N 1
ATOM 786 C CA . GLU A 1 97 ? -8.749 3.587 6.456 1.00 93.44 97 GLU A CA 1
ATOM 787 C C . GLU A 1 97 ? -7.931 4.821 6.856 1.00 93.44 97 GLU A C 1
ATOM 789 O O . GLU A 1 97 ? -7.009 5.220 6.143 1.00 93.44 97 GLU A O 1
ATOM 794 N N . LYS A 1 98 ? -8.184 5.404 8.034 1.00 94.69 98 LYS A N 1
ATOM 795 C CA . LYS A 1 98 ? -7.399 6.550 8.525 1.00 94.69 98 LYS A CA 1
ATOM 796 C C . LYS A 1 98 ? -5.927 6.193 8.725 1.00 94.69 98 LYS A C 1
ATOM 798 O O . LYS A 1 98 ? -5.061 7.023 8.447 1.00 94.69 98 LYS A O 1
ATOM 803 N N . ARG A 1 99 ? -5.632 4.974 9.179 1.00 94.50 99 ARG A N 1
ATOM 804 C CA . ARG A 1 99 ? -4.264 4.525 9.436 1.00 94.50 99 ARG A CA 1
ATOM 805 C C . ARG A 1 99 ? -3.475 4.282 8.156 1.00 94.50 99 ARG A C 1
ATOM 807 O O . ARG A 1 99 ? -2.358 4.771 8.067 1.00 94.50 99 ARG A O 1
ATOM 814 N N . TYR A 1 100 ? -4.041 3.563 7.190 1.00 92.19 100 TYR A N 1
ATOM 815 C CA . TYR A 1 100 ? -3.298 3.089 6.016 1.00 92.19 100 TYR A CA 1
ATOM 816 C C . TYR A 1 100 ? -3.528 3.918 4.747 1.00 92.19 100 TYR A C 1
ATOM 818 O O . TYR A 1 100 ? -2.629 3.990 3.917 1.00 92.19 100 TYR A O 1
ATOM 826 N N . TYR A 1 101 ? -4.686 4.571 4.583 1.00 89.62 101 TYR A N 1
ATOM 827 C CA . TYR A 1 101 ? -4.921 5.469 3.440 1.00 89.62 101 TYR A CA 1
ATOM 828 C C . TYR A 1 101 ? -4.532 6.914 3.748 1.00 89.62 101 TYR A C 1
ATOM 830 O O . TYR A 1 101 ? -3.982 7.596 2.889 1.00 89.62 101 TYR A O 1
ATOM 838 N N . LYS A 1 102 ? -4.818 7.399 4.964 1.00 92.56 102 LYS A N 1
ATOM 839 C CA . LYS A 1 102 ? -4.510 8.786 5.366 1.00 92.56 102 LYS A CA 1
ATOM 840 C C . LYS A 1 102 ? -3.225 8.923 6.187 1.00 92.56 102 LYS A C 1
ATOM 842 O O . LYS A 1 102 ? -2.846 10.046 6.507 1.00 92.56 102 LYS A O 1
ATOM 847 N N . ASN A 1 103 ? -2.567 7.813 6.538 1.00 93.38 103 ASN A N 1
ATOM 848 C CA . ASN A 1 103 ? -1.340 7.781 7.346 1.00 93.38 103 ASN A CA 1
ATOM 849 C C . ASN A 1 103 ? -1.460 8.511 8.698 1.00 93.38 103 ASN A C 1
ATOM 851 O O . ASN A 1 103 ? -0.503 9.111 9.186 1.00 93.38 103 ASN A O 1
ATOM 855 N N . PHE A 1 104 ? -2.640 8.490 9.329 1.00 95.44 104 PHE A N 1
ATOM 856 C CA . PHE A 1 104 ? -2.829 9.139 10.628 1.00 95.44 104 PHE A CA 1
ATOM 857 C C . PHE A 1 104 ? -2.142 8.358 11.760 1.00 95.44 104 PHE A C 1
ATOM 859 O O . PHE A 1 104 ? -2.078 7.124 11.767 1.00 95.44 104 PHE A O 1
ATOM 866 N N . THR A 1 105 ? -1.643 9.082 12.764 1.00 96.06 105 THR A N 1
ATOM 867 C CA . THR A 1 105 ? -1.140 8.494 14.012 1.00 96.06 105 THR A CA 1
ATOM 868 C C . THR A 1 105 ? -2.300 8.015 14.886 1.00 96.06 105 THR A C 1
ATOM 870 O O . THR A 1 105 ? -3.411 8.537 14.794 1.00 96.06 105 THR A O 1
ATOM 873 N N . PHE A 1 106 ? -2.061 7.047 15.777 1.00 94.75 106 PHE A N 1
ATOM 874 C CA . PHE A 1 106 ? -3.096 6.594 16.720 1.00 94.75 106 PHE A CA 1
ATOM 875 C C . PHE A 1 106 ? -3.607 7.710 17.635 1.00 94.75 106 PHE A C 1
ATOM 877 O O . PHE A 1 106 ? -4.754 7.663 18.061 1.00 94.75 106 PHE A O 1
ATOM 884 N N . GLU A 1 107 ? -2.778 8.716 17.916 1.00 94.69 107 GLU A N 1
ATOM 885 C CA . GLU A 1 107 ? -3.189 9.908 18.664 1.00 94.69 107 GLU A CA 1
ATOM 886 C C . GLU A 1 107 ? -4.207 10.726 17.875 1.00 94.69 107 GLU A C 1
ATOM 888 O O . GLU A 1 107 ? -5.282 11.012 18.393 1.00 94.69 107 GLU A O 1
ATOM 893 N N . LYS A 1 108 ? -3.927 11.004 16.596 1.00 95.06 108 LYS A N 1
ATOM 894 C CA . LYS A 1 108 ? -4.851 11.729 15.717 1.00 95.06 108 LYS A CA 1
ATOM 895 C C . LYS A 1 108 ? -6.151 10.957 15.484 1.00 95.06 108 LYS A C 1
ATOM 897 O O . LYS A 1 108 ? -7.224 11.545 15.513 1.00 95.06 108 LYS A O 1
ATOM 902 N N . ILE A 1 109 ? -6.069 9.639 15.287 1.00 95.06 109 ILE A N 1
ATOM 903 C CA . ILE A 1 109 ? -7.251 8.772 15.143 1.00 95.06 109 ILE A CA 1
ATOM 904 C C . ILE A 1 109 ? -8.073 8.761 16.436 1.00 95.06 109 ILE A C 1
ATOM 906 O O . ILE A 1 109 ? -9.297 8.832 16.381 1.00 95.06 109 ILE A O 1
ATOM 910 N N . GLY A 1 110 ? -7.404 8.686 17.590 1.00 92.69 110 GLY A N 1
ATOM 911 C CA . GLY A 1 110 ? -8.043 8.748 18.900 1.00 92.69 110 GLY A CA 1
ATOM 912 C C . GLY A 1 110 ? -8.788 10.064 19.113 1.00 92.69 110 GLY A C 1
ATOM 913 O O . GLY A 1 110 ? -9.966 10.036 19.447 1.00 92.69 110 GLY A O 1
ATOM 914 N N . GLN A 1 111 ? -8.149 11.202 18.831 1.00 93.75 111 GLN A N 1
ATOM 915 C CA . GLN A 1 111 ? -8.783 12.523 18.917 1.00 93.75 111 GLN A CA 1
ATOM 916 C C . GLN A 1 111 ? -10.008 12.638 18.000 1.00 93.75 111 GLN A C 1
ATOM 918 O O . GLN A 1 111 ? -11.075 13.038 18.446 1.00 93.75 111 GLN A O 1
ATOM 923 N N . ASP A 1 112 ? -9.879 12.223 16.741 1.00 92.69 112 ASP A N 1
ATOM 924 C CA . ASP A 1 112 ? -10.944 12.327 15.737 1.00 92.69 112 ASP A CA 1
ATOM 925 C C . ASP A 1 112 ? -12.149 11.407 16.022 1.00 92.69 112 ASP A C 1
ATOM 927 O O . ASP A 1 112 ? -13.264 11.672 15.587 1.00 92.69 112 ASP A O 1
ATOM 931 N N . MET A 1 113 ? -11.942 10.309 16.758 1.00 91.06 113 MET A N 1
ATOM 932 C CA . MET A 1 113 ? -12.987 9.330 17.093 1.00 91.06 113 MET A CA 1
ATOM 933 C C . MET A 1 113 ? -13.362 9.313 18.581 1.00 91.06 113 MET A C 1
ATOM 935 O O . MET A 1 113 ? -14.097 8.422 19.006 1.00 91.06 113 MET A O 1
ATOM 939 N N . ASN A 1 114 ? -12.879 10.281 19.367 1.00 92.94 114 ASN A N 1
ATOM 940 C CA . ASN A 1 114 ? -13.077 10.378 20.818 1.00 92.94 114 ASN A CA 1
ATOM 941 C C . ASN A 1 114 ? -12.662 9.107 21.590 1.00 92.94 114 ASN A C 1
ATOM 943 O O . ASN A 1 114 ? -13.354 8.642 22.497 1.00 92.94 114 ASN A O 1
ATOM 947 N N . PHE A 1 115 ? -11.509 8.538 21.235 1.00 91.62 115 PHE A N 1
ATOM 948 C CA . PHE A 1 115 ? -10.896 7.388 21.895 1.00 91.62 115 PHE A CA 1
ATOM 949 C C . PHE A 1 115 ? -9.498 7.703 22.423 1.00 91.62 115 PHE A C 1
ATOM 951 O O . PHE A 1 115 ? -8.783 8.567 21.921 1.00 91.62 115 PHE A O 1
ATOM 958 N N . THR A 1 116 ? -9.054 6.916 23.403 1.00 95.56 116 THR A N 1
ATOM 959 C CA . THR A 1 116 ? -7.643 6.915 23.794 1.00 95.56 116 THR A CA 1
ATOM 960 C C . THR A 1 116 ? -6.785 6.257 22.709 1.00 95.56 116 THR A C 1
ATOM 962 O O . THR A 1 116 ? -7.235 5.375 21.971 1.00 95.56 116 THR A O 1
ATOM 965 N N . LYS A 1 117 ? -5.501 6.630 22.652 1.00 94.88 117 LYS A N 1
ATOM 966 C CA . LYS A 1 117 ? -4.495 6.007 21.771 1.00 94.88 117 LYS A CA 1
ATOM 967 C C . LYS A 1 117 ? -4.467 4.478 21.906 1.00 94.88 117 LYS A C 1
ATOM 969 O O . LYS A 1 117 ? -4.401 3.766 20.906 1.00 94.88 117 LYS A O 1
ATOM 974 N N . ALA A 1 118 ? -4.533 3.978 23.142 1.00 95.12 118 ALA A N 1
ATOM 975 C CA . ALA A 1 118 ? -4.540 2.546 23.432 1.00 95.12 118 ALA A CA 1
ATOM 976 C C . ALA A 1 118 ? -5.775 1.855 22.839 1.00 95.12 118 ALA A C 1
ATOM 978 O O . ALA A 1 118 ? -5.647 0.810 22.203 1.00 95.12 118 ALA A O 1
ATOM 979 N N . ARG A 1 119 ? -6.953 2.481 22.962 1.00 95.31 119 ARG A N 1
ATOM 980 C CA . ARG A 1 119 ? -8.193 1.945 22.400 1.00 95.31 119 ARG A CA 1
ATOM 981 C C . ARG A 1 119 ? -8.162 1.900 20.872 1.00 95.31 119 ARG A C 1
ATOM 983 O O . ARG A 1 119 ? -8.595 0.908 20.294 1.00 95.31 119 ARG A O 1
ATOM 990 N N . ALA A 1 120 ? -7.611 2.923 20.215 1.00 94.62 120 ALA A N 1
ATOM 991 C CA . ALA A 1 120 ? -7.435 2.916 18.760 1.00 94.62 120 ALA A CA 1
ATOM 992 C C . ALA A 1 120 ? -6.540 1.750 18.293 1.00 94.62 120 ALA A C 1
ATOM 994 O O . ALA A 1 120 ? -6.885 1.058 17.336 1.00 94.62 120 ALA A O 1
ATOM 995 N N . LYS A 1 121 ? -5.438 1.489 19.010 1.00 95.50 121 LYS A N 1
ATOM 996 C CA . LYS A 1 121 ? -4.531 0.363 18.736 1.00 95.50 121 LYS A CA 1
ATOM 997 C C . LYS A 1 121 ? -5.210 -0.994 18.940 1.00 95.50 121 LYS A C 1
ATOM 999 O O . LYS A 1 121 ? -5.049 -1.895 18.128 1.00 95.50 121 LYS A O 1
ATOM 1004 N N . GLU A 1 122 ? -5.999 -1.141 20.000 1.00 96.31 122 GLU A N 1
ATOM 1005 C CA . GLU A 1 122 ? -6.742 -2.376 20.269 1.00 96.31 122 GLU A CA 1
ATOM 1006 C C . GLU A 1 122 ? -7.744 -2.695 19.149 1.00 96.31 122 GLU A C 1
ATOM 1008 O O . GLU A 1 122 ? -7.796 -3.823 18.655 1.00 96.31 122 GLU A O 1
ATOM 1013 N N . ILE A 1 123 ? -8.515 -1.694 18.709 1.00 95.38 123 ILE A N 1
ATOM 1014 C CA . ILE A 1 123 ? -9.487 -1.874 17.625 1.00 95.38 123 ILE A CA 1
ATOM 1015 C C . ILE A 1 123 ? -8.771 -2.203 16.307 1.00 95.38 123 ILE A C 1
ATOM 1017 O O . ILE A 1 123 ? -9.225 -3.090 15.586 1.00 95.38 123 ILE A O 1
ATOM 1021 N N . GLU A 1 124 ? -7.642 -1.553 16.006 1.00 95.62 124 GLU A N 1
ATOM 1022 C CA . GLU A 1 124 ? -6.815 -1.890 14.839 1.00 95.62 124 GLU A CA 1
ATOM 1023 C C . GLU A 1 124 ? -6.340 -3.351 14.892 1.00 95.62 124 GLU A C 1
ATOM 1025 O O . GLU A 1 124 ? -6.530 -4.094 13.928 1.00 95.62 124 GLU A O 1
ATOM 1030 N N . CYS A 1 125 ? -5.778 -3.797 16.020 1.00 96.31 125 CYS A N 1
ATOM 1031 C CA . CYS A 1 125 ? -5.337 -5.181 16.187 1.00 96.31 125 CYS A CA 1
ATOM 1032 C C . CYS A 1 125 ? -6.484 -6.173 15.953 1.00 96.31 125 CYS A C 1
ATOM 1034 O O . CYS A 1 125 ? -6.316 -7.145 15.214 1.00 96.31 125 CYS A O 1
ATOM 1036 N N . ASN A 1 126 ? -7.661 -5.914 16.528 1.00 95.81 126 ASN A N 1
ATOM 1037 C CA . ASN A 1 126 ? -8.842 -6.757 16.343 1.00 95.81 126 ASN A CA 1
ATOM 1038 C C . ASN A 1 126 ? -9.311 -6.783 14.880 1.00 95.81 126 ASN A C 1
ATOM 1040 O O . ASN A 1 126 ? -9.622 -7.855 14.354 1.00 95.81 126 ASN A O 1
ATOM 1044 N N . ALA A 1 127 ? -9.302 -5.636 14.199 1.00 95.44 127 ALA A N 1
ATOM 1045 C CA . ALA A 1 127 ? -9.635 -5.538 12.782 1.00 95.44 127 ALA A CA 1
ATOM 1046 C C . ALA A 1 127 ? -8.660 -6.349 11.913 1.00 95.44 127 ALA A C 1
ATOM 1048 O O . ALA A 1 127 ? -9.088 -7.162 11.092 1.00 95.44 127 ALA A O 1
ATOM 1049 N N . ILE A 1 128 ? -7.349 -6.200 12.131 1.00 93.81 128 ILE A N 1
ATOM 1050 C CA . ILE A 1 128 ? -6.316 -6.951 11.403 1.00 93.81 128 ILE A CA 1
ATOM 1051 C C . ILE A 1 128 ? -6.459 -8.455 11.652 1.00 93.81 128 ILE A C 1
ATOM 1053 O O . ILE A 1 128 ? -6.355 -9.245 10.713 1.00 93.81 128 ILE A O 1
ATOM 1057 N N . LEU A 1 129 ? -6.726 -8.871 12.892 1.00 94.12 129 LEU A N 1
ATOM 1058 C CA . LEU A 1 129 ? -6.952 -10.279 13.222 1.00 94.12 129 LEU A CA 1
ATOM 1059 C C . LEU A 1 129 ? -8.166 -10.852 12.483 1.00 94.12 129 LEU A C 1
ATOM 1061 O O . LEU A 1 129 ? -8.082 -11.963 11.959 1.00 94.12 129 LEU A O 1
ATOM 1065 N N . LYS A 1 130 ? -9.269 -10.099 12.386 1.00 93.69 130 LYS A N 1
ATOM 1066 C CA . LYS A 1 130 ? -10.447 -10.502 11.600 1.00 93.69 130 LYS A CA 1
ATOM 1067 C C . LYS A 1 130 ? -10.115 -10.656 10.118 1.00 93.69 130 LYS A C 1
ATOM 1069 O O . LYS A 1 130 ? -10.462 -11.678 9.535 1.00 93.69 130 LYS A O 1
ATOM 1074 N N . LEU A 1 131 ? -9.396 -9.697 9.531 1.00 92.38 131 LEU A N 1
ATOM 1075 C CA . LEU A 1 131 ? -8.961 -9.776 8.131 1.00 92.38 131 LEU A CA 1
ATOM 1076 C C . LEU A 1 131 ? -8.044 -10.984 7.885 1.00 92.38 131 LEU A C 1
ATOM 1078 O O . LEU A 1 131 ? -8.189 -11.674 6.882 1.00 92.38 131 LEU A O 1
ATOM 1082 N N . ARG A 1 132 ? -7.126 -11.284 8.811 1.00 90.69 132 ARG A N 1
ATOM 1083 C CA . ARG A 1 132 ? -6.202 -12.428 8.700 1.00 90.69 132 ARG A CA 1
ATOM 1084 C C . ARG A 1 132 ? -6.886 -13.791 8.803 1.00 90.69 132 ARG A C 1
ATOM 1086 O O . ARG A 1 132 ? -6.352 -14.756 8.266 1.00 90.69 132 ARG A O 1
ATOM 1093 N N . ARG A 1 133 ? -8.018 -13.874 9.508 1.00 91.75 133 ARG A N 1
ATOM 1094 C CA . ARG A 1 133 ? -8.827 -15.100 9.638 1.00 91.75 133 ARG 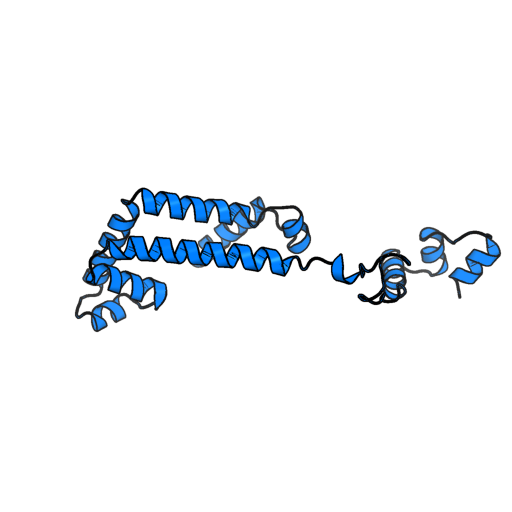A CA 1
ATOM 1095 C C . ARG A 1 133 ? -9.698 -15.375 8.414 1.00 91.75 133 ARG A C 1
ATOM 1097 O O . ARG A 1 133 ? -10.232 -16.468 8.289 1.00 91.75 133 ARG A O 1
ATOM 1104 N N . ASP A 1 134 ? -9.866 -14.400 7.527 1.00 90.69 134 ASP A N 1
ATOM 1105 C CA . ASP A 1 134 ? -10.574 -14.602 6.270 1.00 90.69 134 ASP A CA 1
ATOM 1106 C C . ASP A 1 134 ? -9.648 -15.277 5.252 1.00 90.69 134 ASP A C 1
ATOM 1108 O O . ASP A 1 134 ? -8.857 -14.621 4.571 1.00 90.69 134 ASP A O 1
ATOM 1112 N N . ASP A 1 135 ? -9.762 -16.601 5.134 1.00 87.19 135 ASP A N 1
ATOM 1113 C CA . ASP A 1 135 ? -8.933 -17.408 4.232 1.00 87.19 135 ASP A CA 1
ATOM 1114 C C . ASP A 1 135 ? -9.009 -16.943 2.774 1.00 87.19 135 ASP A C 1
ATOM 1116 O O . ASP A 1 135 ? -8.008 -16.989 2.056 1.00 87.19 135 ASP A O 1
ATOM 1120 N N . LYS A 1 136 ? -10.172 -16.441 2.328 1.00 85.31 136 LYS A N 1
ATOM 1121 C CA . LYS A 1 136 ? -10.338 -15.934 0.957 1.00 85.31 136 LYS A CA 1
ATOM 1122 C C . LYS A 1 136 ? -9.526 -14.662 0.747 1.00 85.31 136 LYS A C 1
ATOM 1124 O O . LYS A 1 136 ? -8.887 -14.516 -0.293 1.00 85.31 136 LYS A O 1
ATOM 1129 N N . PHE A 1 137 ? -9.549 -13.752 1.720 1.00 88.50 137 PHE A N 1
ATOM 1130 C CA . PHE A 1 137 ? -8.741 -12.536 1.673 1.00 88.50 137 PHE A CA 1
ATOM 1131 C C . PHE A 1 137 ? -7.252 -12.870 1.763 1.00 88.50 137 PHE A C 1
ATOM 1133 O O . PHE A 1 137 ? -6.475 -12.422 0.923 1.00 88.50 137 PHE A O 1
ATOM 1140 N N . ARG A 1 138 ? -6.865 -13.726 2.716 1.00 87.56 138 ARG A N 1
ATOM 1141 C CA . ARG A 1 138 ? -5.475 -14.151 2.912 1.00 87.56 138 ARG A CA 1
ATOM 1142 C C . ARG A 1 138 ? -4.892 -14.788 1.657 1.00 87.56 138 ARG A C 1
ATOM 1144 O O . ARG A 1 138 ? -3.798 -14.409 1.257 1.00 87.56 138 ARG A O 1
ATOM 1151 N N . LYS A 1 139 ? -5.619 -15.723 1.033 1.00 86.62 139 LYS A N 1
ATOM 1152 C CA . LYS A 1 139 ? -5.174 -16.397 -0.192 1.00 86.62 139 LYS A CA 1
ATOM 1153 C C . LYS A 1 139 ? -4.969 -15.400 -1.328 1.00 86.62 139 LYS A C 1
ATOM 1155 O O . LYS A 1 139 ? -3.897 -15.368 -1.905 1.00 86.62 139 LYS A O 1
ATOM 1160 N N . LYS A 1 140 ? -5.942 -14.523 -1.585 1.00 84.69 140 LYS A N 1
ATOM 1161 C CA . LYS A 1 140 ? -5.832 -13.531 -2.665 1.00 84.69 140 LYS A CA 1
ATOM 1162 C C . LYS A 1 140 ? -4.697 -12.527 -2.458 1.00 84.69 140 LYS A C 1
ATOM 1164 O O . LYS A 1 140 ? -4.028 -12.156 -3.415 1.00 84.69 140 LYS A O 1
ATOM 1169 N N . VAL A 1 141 ? -4.486 -12.078 -1.219 1.00 84.19 141 VAL A N 1
ATOM 1170 C CA . VAL A 1 141 ? -3.350 -11.206 -0.889 1.00 84.19 141 VAL A CA 1
ATOM 1171 C C . VAL A 1 141 ? -2.033 -11.955 -1.077 1.00 84.19 141 VAL A C 1
ATOM 1173 O O . VAL A 1 141 ? -1.110 -11.383 -1.644 1.00 84.19 141 VAL A O 1
ATOM 1176 N N . PHE A 1 142 ? -1.962 -13.221 -0.651 1.00 83.25 142 PHE A N 1
ATOM 1177 C CA . PHE A 1 142 ? -0.793 -14.074 -0.858 1.00 83.25 142 PHE A CA 1
ATOM 1178 C C . PHE A 1 142 ? -0.480 -14.242 -2.348 1.00 83.25 142 PHE A C 1
ATOM 1180 O O . PHE A 1 142 ? 0.638 -13.946 -2.756 1.00 83.25 142 PHE A O 1
ATOM 1187 N N . ASP A 1 143 ? -1.481 -14.605 -3.154 1.00 79.94 143 ASP A N 1
ATOM 1188 C CA . ASP A 1 143 ? -1.355 -14.757 -4.605 1.00 79.94 143 ASP A CA 1
ATOM 1189 C C . ASP A 1 143 ? -0.795 -13.468 -5.234 1.00 79.94 143 ASP A C 1
ATOM 1191 O O . ASP A 1 143 ? 0.184 -13.521 -5.971 1.00 79.94 143 ASP A O 1
ATOM 1195 N N . TYR A 1 144 ? -1.327 -12.296 -4.863 1.00 77.12 144 TYR A N 1
ATOM 1196 C CA . TYR A 1 144 ? -0.803 -11.008 -5.331 1.00 77.12 144 TYR A CA 1
ATOM 1197 C C . TYR A 1 144 ? 0.646 -10.763 -4.887 1.00 77.12 144 TYR A C 1
ATOM 1199 O O . TYR A 1 144 ? 1.477 -10.351 -5.692 1.00 77.12 144 TYR A O 1
ATOM 1207 N N . THR A 1 145 ? 0.982 -11.004 -3.615 1.00 72.06 145 THR A N 1
ATOM 1208 C CA . THR A 1 145 ? 2.352 -10.785 -3.121 1.00 72.06 145 THR A CA 1
ATOM 1209 C C . THR A 1 145 ? 3.363 -11.713 -3.778 1.00 72.06 145 THR A C 1
ATOM 1211 O O . THR A 1 145 ? 4.425 -11.245 -4.176 1.00 72.06 145 THR A O 1
ATOM 1214 N N . SER A 1 146 ? 3.024 -12.992 -3.939 1.00 70.62 146 SER A N 1
ATOM 1215 C CA . SER A 1 146 ? 3.898 -13.982 -4.559 1.00 70.62 146 SER A CA 1
ATOM 1216 C C . SER A 1 146 ? 4.070 -13.702 -6.046 1.00 70.62 146 SER A C 1
ATOM 1218 O O . SER A 1 146 ? 5.197 -13.675 -6.520 1.00 70.62 146 SER A O 1
ATOM 1220 N N . LEU A 1 147 ? 2.997 -13.398 -6.783 1.00 63.91 147 LEU A N 1
ATOM 1221 C CA . LEU A 1 147 ? 3.097 -13.035 -8.202 1.00 63.91 147 LEU A CA 1
ATOM 1222 C C . LEU A 1 147 ? 3.935 -11.767 -8.417 1.00 63.91 147 LEU A C 1
ATOM 1224 O O . LEU A 1 147 ? 4.740 -11.706 -9.345 1.00 63.91 147 LEU A O 1
ATOM 1228 N N . ASN A 1 148 ? 3.817 -10.780 -7.529 1.00 59.94 148 ASN A N 1
ATOM 1229 C CA . ASN A 1 148 ? 4.585 -9.542 -7.633 1.00 59.94 148 ASN A CA 1
ATOM 1230 C C . ASN A 1 148 ? 6.082 -9.731 -7.302 1.00 59.94 148 ASN A C 1
ATOM 1232 O O . ASN A 1 148 ? 6.923 -8.969 -7.777 1.00 59.94 148 ASN A O 1
ATOM 1236 N N . GLU A 1 149 ? 6.444 -10.758 -6.522 1.00 54.53 149 GLU A N 1
ATOM 1237 C CA . GLU A 1 149 ? 7.845 -11.164 -6.329 1.00 54.53 149 GLU A CA 1
ATOM 1238 C C . GLU A 1 149 ? 8.457 -11.747 -7.613 1.00 54.53 149 GLU A C 1
ATOM 1240 O O . GLU A 1 149 ? 9.648 -11.554 -7.849 1.00 54.53 149 GLU A O 1
ATOM 1245 N N . TYR A 1 150 ? 7.645 -12.362 -8.482 1.00 51.19 150 TYR A N 1
ATOM 1246 C CA . TYR A 1 150 ? 8.077 -12.873 -9.788 1.00 51.19 150 TYR A CA 1
ATOM 1247 C C . TYR A 1 150 ? 7.999 -11.835 -10.921 1.00 51.19 150 TYR A C 1
ATOM 1249 O O . TYR A 1 150 ? 8.668 -11.989 -11.934 1.00 51.19 150 TYR A O 1
ATOM 1257 N N . LYS A 1 151 ? 7.265 -10.728 -10.774 1.00 53.12 151 LYS A N 1
ATOM 1258 C CA . LYS A 1 151 ? 7.245 -9.671 -11.807 1.00 53.12 151 LYS A CA 1
ATOM 1259 C C . LYS A 1 151 ? 8.574 -8.932 -11.977 1.00 53.12 151 LYS A C 1
ATOM 1261 O O . LYS A 1 151 ? 8.844 -8.393 -13.041 1.00 53.12 151 LYS A O 1
ATOM 1266 N N . LYS A 1 152 ? 9.430 -8.930 -10.952 1.00 52.19 152 LYS A N 1
ATOM 1267 C CA . LYS A 1 152 ? 10.782 -8.343 -11.009 1.00 52.19 152 LYS A CA 1
ATOM 1268 C C . LYS A 1 152 ? 11.869 -9.358 -11.357 1.00 52.19 152 LYS A C 1
ATOM 1270 O O . LYS A 1 152 ? 13.031 -9.171 -11.000 1.00 52.19 152 LYS A O 1
ATOM 1275 N N . VAL A 1 153 ? 11.497 -10.469 -11.985 1.00 54.41 153 VAL A N 1
ATOM 1276 C CA . VAL A 1 153 ? 12.437 -11.531 -12.339 1.00 54.41 153 VAL A CA 1
ATOM 1277 C C . VAL A 1 153 ? 12.345 -11.798 -13.826 1.00 54.41 153 VAL A C 1
ATOM 1279 O O . VAL A 1 153 ? 11.261 -11.908 -14.385 1.00 54.41 153 VAL A O 1
ATOM 1282 N N . GLY A 1 154 ? 13.499 -11.880 -14.479 1.00 61.53 154 GLY A N 1
ATOM 1283 C CA . GLY A 1 154 ? 13.576 -12.143 -15.908 1.00 61.53 154 GLY A CA 1
ATOM 1284 C C . GLY A 1 154 ? 14.799 -11.501 -16.544 1.00 61.53 154 GLY A C 1
ATOM 1285 O O . GLY A 1 154 ? 15.383 -10.561 -16.005 1.00 61.53 154 GLY A O 1
ATOM 1286 N N . VAL A 1 155 ? 15.169 -12.017 -17.716 1.00 58.75 155 VAL A N 1
ATOM 1287 C CA . VAL A 1 155 ? 16.322 -11.542 -18.497 1.00 58.75 155 VAL A CA 1
ATOM 1288 C C . VAL A 1 155 ? 16.185 -10.052 -18.830 1.00 58.75 155 VAL A C 1
ATOM 1290 O O . VAL A 1 155 ? 17.167 -9.321 -18.783 1.00 58.75 155 VAL A O 1
ATOM 1293 N N . ASN A 1 156 ? 14.962 -9.576 -19.085 1.00 54.97 156 ASN A N 1
ATOM 129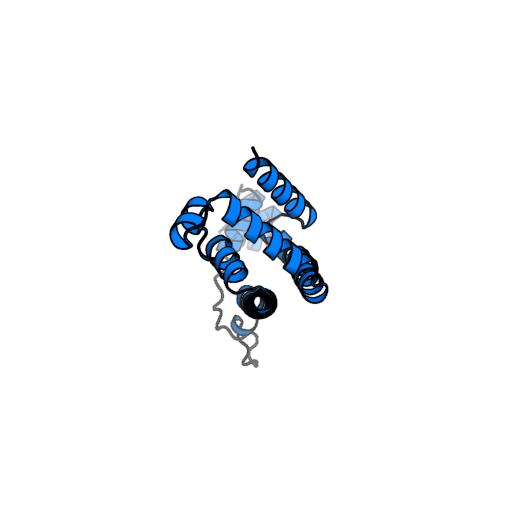4 C CA . ASN A 1 156 ? 14.707 -8.181 -19.445 1.00 54.97 156 ASN A CA 1
ATOM 1295 C C . ASN A 1 156 ? 14.968 -7.207 -18.279 1.00 54.97 156 ASN A C 1
ATOM 1297 O O . ASN A 1 156 ? 15.648 -6.197 -18.451 1.00 54.97 156 ASN A O 1
ATOM 1301 N N . GLU A 1 157 ? 14.497 -7.536 -17.071 1.00 61.91 157 GLU A N 1
ATOM 1302 C CA . GLU A 1 157 ? 14.721 -6.699 -15.884 1.00 61.91 157 GLU A CA 1
ATOM 1303 C C . GLU A 1 157 ? 16.184 -6.763 -15.425 1.00 61.91 157 GLU A C 1
ATOM 1305 O O . GLU A 1 157 ? 16.742 -5.741 -15.023 1.00 61.91 157 GLU A O 1
ATOM 1310 N N . PHE A 1 158 ? 16.844 -7.922 -15.561 1.00 63.59 158 PHE A N 1
ATOM 1311 C CA . PHE A 1 158 ? 18.286 -8.058 -15.333 1.00 63.59 158 PHE A CA 1
ATOM 1312 C C . PHE A 1 158 ? 19.095 -7.190 -16.305 1.00 63.59 158 PHE A C 1
ATOM 1314 O O . PHE A 1 158 ? 19.957 -6.436 -15.869 1.00 63.59 158 PHE A O 1
ATOM 1321 N N . ASN A 1 159 ? 18.766 -7.203 -17.599 1.00 65.88 159 ASN A N 1
ATOM 1322 C CA . ASN A 1 159 ? 19.433 -6.355 -18.590 1.00 65.88 159 ASN A CA 1
ATOM 1323 C C . ASN A 1 159 ? 19.253 -4.853 -18.301 1.00 65.88 159 ASN A C 1
ATOM 1325 O O . ASN A 1 159 ? 20.124 -4.054 -18.642 1.00 65.88 159 ASN A O 1
ATOM 1329 N N . ARG A 1 160 ? 18.141 -4.457 -17.663 1.00 64.88 160 ARG A N 1
ATOM 1330 C CA . ARG A 1 160 ? 17.845 -3.054 -17.333 1.00 64.88 160 ARG A CA 1
ATOM 1331 C C . ARG A 1 160 ? 18.450 -2.596 -16.005 1.00 64.88 160 ARG A C 1
ATOM 1333 O O . ARG A 1 160 ? 18.871 -1.450 -15.891 1.00 64.88 160 ARG A O 1
ATOM 1340 N N . THR A 1 161 ? 18.449 -3.459 -14.994 1.00 69.44 161 THR A N 1
ATOM 1341 C CA . THR A 1 161 ? 18.787 -3.092 -13.607 1.00 69.44 161 THR A CA 1
ATOM 1342 C C . THR A 1 161 ? 20.092 -3.700 -13.112 1.00 69.44 161 THR A C 1
ATOM 1344 O O . THR A 1 161 ? 20.579 -3.286 -12.065 1.00 69.44 161 THR A O 1
ATOM 1347 N N . TRP A 1 162 ? 20.645 -4.679 -13.838 1.00 69.12 162 TRP A N 1
ATOM 1348 C CA . TRP A 1 162 ? 21.788 -5.504 -13.428 1.00 69.12 162 TRP A CA 1
ATOM 1349 C C . TRP A 1 162 ? 21.609 -6.188 -12.070 1.00 69.12 162 TRP A C 1
ATOM 1351 O O . TRP A 1 162 ? 22.578 -6.559 -11.419 1.00 69.12 162 TRP A O 1
ATOM 1361 N N . THR A 1 163 ? 20.360 -6.371 -11.644 1.00 65.38 163 THR A N 1
ATOM 1362 C CA . THR A 1 163 ? 20.033 -7.015 -10.373 1.00 65.38 163 THR A CA 1
ATOM 1363 C C . THR A 1 163 ? 19.190 -8.247 -10.629 1.00 65.38 163 THR A C 1
ATOM 1365 O O . THR A 1 163 ? 18.136 -8.192 -11.264 1.00 65.38 163 THR A O 1
ATOM 1368 N N . SER A 1 164 ? 19.674 -9.387 -10.153 1.00 71.06 164 SER A N 1
ATOM 1369 C CA . SER A 1 164 ? 18.935 -10.645 -10.195 1.00 71.06 164 SER A CA 1
ATOM 1370 C C . SER A 1 164 ? 17.756 -10.636 -9.212 1.00 71.06 164 SER A C 1
ATOM 1372 O O . SER A 1 164 ? 17.732 -9.885 -8.235 1.00 71.06 164 SER A O 1
ATOM 1374 N N . SER A 1 165 ? 16.789 -11.534 -9.427 1.00 62.16 165 SER A N 1
ATOM 1375 C CA . SER A 1 165 ? 15.680 -11.790 -8.489 1.00 62.16 165 SER A CA 1
ATOM 1376 C C . SER A 1 165 ? 16.162 -12.002 -7.050 1.00 62.16 165 SER A C 1
ATOM 1378 O O . SER A 1 165 ? 15.619 -11.444 -6.096 1.00 62.16 165 SER A O 1
ATOM 1380 N N . THR A 1 166 ? 17.230 -12.787 -6.906 1.00 60.59 166 THR A N 1
ATOM 1381 C CA . THR A 1 166 ? 17.852 -13.125 -5.629 1.00 60.59 166 THR A CA 1
ATOM 1382 C C . THR A 1 166 ? 18.517 -11.917 -4.974 1.00 60.59 166 THR A C 1
ATOM 1384 O O . THR A 1 166 ? 18.333 -11.713 -3.776 1.00 60.59 166 THR A O 1
ATOM 1387 N N . GLU A 1 167 ? 19.211 -11.069 -5.739 1.00 69.88 167 GLU A N 1
ATOM 1388 C CA . GLU A 1 167 ? 19.809 -9.828 -5.220 1.00 69.88 167 GLU A CA 1
ATOM 1389 C C . GLU A 1 167 ? 18.746 -8.814 -4.797 1.00 69.88 167 GLU A C 1
ATOM 1391 O O . GLU A 1 167 ? 18.876 -8.193 -3.744 1.00 69.88 167 GLU A O 1
ATOM 1396 N N . TRP A 1 168 ? 17.641 -8.701 -5.539 1.00 66.19 168 TRP A N 1
ATOM 1397 C CA . TRP A 1 168 ? 16.521 -7.833 -5.165 1.00 66.19 168 TRP A CA 1
ATOM 1398 C C . TRP A 1 168 ? 15.918 -8.196 -3.805 1.00 66.19 168 TRP A C 1
ATOM 1400 O O . TRP A 1 168 ? 15.620 -7.312 -2.997 1.00 66.19 168 TRP A O 1
ATOM 1410 N N . VAL A 1 169 ? 15.740 -9.491 -3.528 1.00 69.94 169 VAL A N 1
ATOM 1411 C CA . VAL A 1 169 ? 15.225 -9.969 -2.235 1.00 69.94 169 VAL A CA 1
ATOM 1412 C C . VAL A 1 169 ? 16.195 -9.638 -1.099 1.00 69.94 169 VAL A C 1
ATOM 1414 O O . VAL A 1 169 ? 15.753 -9.227 -0.022 1.00 69.94 169 VAL A O 1
ATOM 1417 N N . VAL A 1 170 ? 17.503 -9.776 -1.333 1.00 75.12 170 VAL A N 1
ATOM 1418 C CA . VAL A 1 170 ? 18.551 -9.414 -0.364 1.00 75.12 170 VAL A CA 1
ATOM 1419 C C . VAL A 1 170 ? 18.524 -7.910 -0.081 1.00 75.12 170 VAL A C 1
ATOM 1421 O O . VAL A 1 170 ? 18.348 -7.525 1.073 1.00 75.12 170 VAL A O 1
ATOM 1424 N N . LEU A 1 171 ? 18.559 -7.065 -1.115 1.00 72.44 171 LEU A N 1
ATOM 1425 C CA . LEU A 1 171 ? 18.524 -5.603 -0.982 1.00 72.44 171 LEU A CA 1
ATOM 1426 C C . LEU A 1 171 ? 17.272 -5.115 -0.248 1.00 72.44 171 LEU A C 1
ATOM 1428 O O . LEU A 1 171 ? 17.333 -4.238 0.614 1.00 72.44 171 LEU A O 1
ATOM 1432 N N . LYS A 1 172 ? 16.111 -5.708 -0.547 1.00 70.56 172 LYS A N 1
ATOM 1433 C CA . LYS A 1 172 ? 14.854 -5.364 0.129 1.00 70.56 172 LYS A CA 1
ATOM 1434 C C . LYS A 1 172 ? 14.893 -5.742 1.612 1.00 70.56 172 LYS A C 1
ATOM 1436 O O . LYS A 1 172 ? 14.423 -4.969 2.444 1.00 70.56 172 LYS A O 1
ATOM 1441 N N . ARG A 1 173 ? 15.462 -6.904 1.958 1.00 72.88 173 ARG A N 1
ATOM 1442 C CA . ARG A 1 173 ? 15.647 -7.333 3.357 1.00 72.88 173 ARG A CA 1
ATOM 1443 C C . ARG A 1 173 ? 16.615 -6.428 4.111 1.00 72.88 173 ARG A C 1
ATOM 1445 O O . ARG A 1 173 ? 16.353 -6.125 5.272 1.00 72.88 173 ARG A O 1
ATOM 1452 N N . GLU A 1 174 ? 17.694 -5.996 3.472 1.00 73.25 174 GLU A N 1
ATOM 1453 C CA . GLU A 1 174 ? 18.647 -5.059 4.069 1.00 73.25 174 GLU A CA 1
ATOM 1454 C C . GLU A 1 174 ? 18.011 -3.695 4.315 1.00 73.25 174 GLU A C 1
ATOM 1456 O O . GLU A 1 174 ? 18.069 -3.201 5.433 1.00 73.25 174 GLU A O 1
ATOM 1461 N N . ASN A 1 175 ? 17.281 -3.151 3.342 1.00 72.06 175 ASN A N 1
ATOM 1462 C CA . ASN A 1 175 ? 16.606 -1.863 3.495 1.00 72.06 175 ASN A CA 1
ATOM 1463 C C . ASN A 1 175 ? 15.543 -1.892 4.618 1.00 72.06 175 ASN A C 1
ATOM 1465 O O . ASN A 1 175 ? 15.434 -0.959 5.409 1.00 72.06 175 ASN A O 1
ATOM 1469 N N . ILE A 1 176 ? 14.806 -3.004 4.765 1.00 70.88 176 ILE A N 1
ATOM 1470 C CA . ILE A 1 176 ? 13.874 -3.209 5.892 1.00 70.88 176 ILE A CA 1
ATOM 1471 C C . ILE A 1 176 ? 14.619 -3.247 7.238 1.00 70.88 176 ILE A C 1
ATOM 1473 O O . ILE A 1 176 ? 14.127 -2.690 8.223 1.00 70.88 176 ILE A O 1
ATOM 1477 N N . ARG A 1 177 ? 15.800 -3.880 7.298 1.00 59.84 177 ARG A N 1
ATOM 1478 C CA . ARG A 1 177 ? 16.646 -3.893 8.505 1.00 59.84 177 ARG A CA 1
ATOM 1479 C C . ARG A 1 177 ? 17.169 -2.496 8.839 1.00 59.84 177 ARG A C 1
ATOM 1481 O O . ARG A 1 177 ? 17.112 -2.117 10.003 1.00 59.84 177 ARG A O 1
ATOM 1488 N N . SER A 1 178 ? 17.591 -1.729 7.837 1.00 59.41 178 SER A N 1
ATOM 1489 C CA . SER A 1 178 ? 18.079 -0.354 7.996 1.00 59.41 178 SER A CA 1
ATOM 1490 C C . SER A 1 178 ? 16.997 0.630 8.450 1.00 59.41 178 SER A C 1
ATOM 1492 O O . SER A 1 178 ? 17.319 1.604 9.110 1.00 59.41 178 SER A O 1
ATOM 1494 N N . GLN A 1 179 ? 15.722 0.385 8.127 1.00 51.34 179 GLN A N 1
ATOM 1495 C CA . GLN A 1 179 ? 14.591 1.210 8.585 1.00 51.34 179 GLN A CA 1
ATOM 1496 C C . GLN A 1 179 ? 14.047 0.816 9.969 1.00 51.34 179 GLN A C 1
ATOM 1498 O O . GLN A 1 179 ? 13.179 1.504 10.504 1.00 51.34 179 GLN A O 1
ATOM 1503 N N . SER A 1 180 ? 14.503 -0.311 10.524 1.00 51.00 180 SER A N 1
ATOM 1504 C CA . SER A 1 180 ? 14.065 -0.825 11.832 1.00 51.00 180 SER A CA 1
ATOM 1505 C C . SER A 1 180 ? 15.058 -0.523 12.966 1.00 51.00 180 SER A C 1
ATOM 1507 O O . SER A 1 180 ? 14.819 -0.945 14.099 1.00 51.00 180 SER A O 1
ATOM 1509 N N . GLN A 1 181 ? 16.159 0.168 12.657 1.00 44.41 181 GLN A N 1
ATOM 1510 C CA . GLN A 1 181 ? 17.137 0.735 13.594 1.00 44.41 181 GLN A CA 1
ATOM 1511 C C . GLN A 1 181 ? 16.951 2.249 13.668 1.00 44.41 181 GLN A C 1
ATOM 1513 O O . GLN A 1 181 ? 17.125 2.787 14.783 1.00 44.41 181 GLN A O 1
#

Organism: NCBI:txid1076179

Radius of gyration: 29.49 Å; chains: 1; bounding box: 64×30×75 Å

pLDDT: mean 79.73, std 12.55, range [44.41, 96.31]